Protein AF-A0A2J7QGU2-F1 (afdb_monomer)

Nearest PDB structures (foldseek):
  6rfl-assembly1_I  TM=3.959E-01  e=7.353E+00  Vaccinia virus GLV-1h68

Solvent-accessible surface area (backbone atoms only — not comparable to full-atom values): 5393 Å² total; per-residue (Å²): 131,82,51,73,66,57,50,52,52,42,41,52,44,27,72,73,63,78,30,74,84,75,26,92,79,66,97,42,73,72,55,52,56,55,45,42,54,39,29,74,77,65,76,44,82,68,81,70,80,76,73,70,80,69,89,67,51,71,66,58,55,48,53,50,52,53,51,40,74,77,32,80,81,64,50,69,73,61,53,55,57,70,74,76,115

Organism: NCBI:txid105785

pLDDT: mean 79.23, std 8.54, range [56.47, 90.5]

Mean predicted aligned error: 12.56 Å

Radius of gyration: 22.73 Å; Cα contacts (8 Å, |Δi|>4): 49; chains: 1; bounding box: 33×27×59 Å

Sequence (85 aa):
MATPEQKASCVLQFAKHESVICVQRPPCANSIRCWYQRFQTTVCLHKGKSAGLLRVSEESVERVRQSFLRSLKKSVRHASREFEM

Structure (mmCIF, N/CA/C/O backbone):
data_AF-A0A2J7QGU2-F1
#
_entry.id   AF-A0A2J7QGU2-F1
#
loop_
_atom_site.group_PDB
_atom_site.id
_atom_site.type_symbol
_atom_site.label_atom_id
_atom_site.label_alt_id
_atom_site.label_comp_id
_atom_site.label_asym_id
_atom_site.label_entity_id
_atom_site.label_seq_id
_atom_site.pdbx_PDB_ins_code
_atom_site.Cartn_x
_a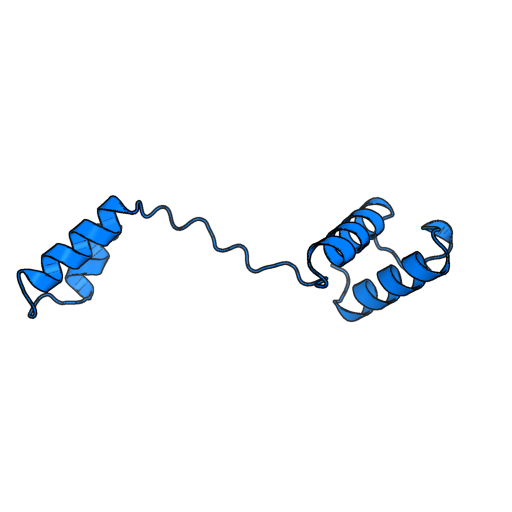tom_site.Cartn_y
_atom_site.Cartn_z
_atom_site.occupancy
_atom_site.B_iso_or_equiv
_atom_site.auth_seq_id
_atom_site.auth_comp_id
_atom_site.auth_asym_id
_atom_site.auth_atom_id
_atom_site.pdbx_PDB_model_num
ATOM 1 N N . MET A 1 1 ? 9.750 12.807 -4.169 1.00 64.88 1 MET A N 1
ATOM 2 C CA . MET A 1 1 ? 9.040 11.520 -4.383 1.00 64.88 1 MET A CA 1
ATOM 3 C C . MET A 1 1 ? 8.145 11.690 -5.603 1.00 64.88 1 MET A C 1
ATOM 5 O O . MET A 1 1 ? 7.435 12.681 -5.638 1.00 64.88 1 MET A O 1
ATOM 9 N N . ALA A 1 2 ? 8.204 10.800 -6.600 1.00 71.94 2 ALA A N 1
ATOM 10 C CA . ALA A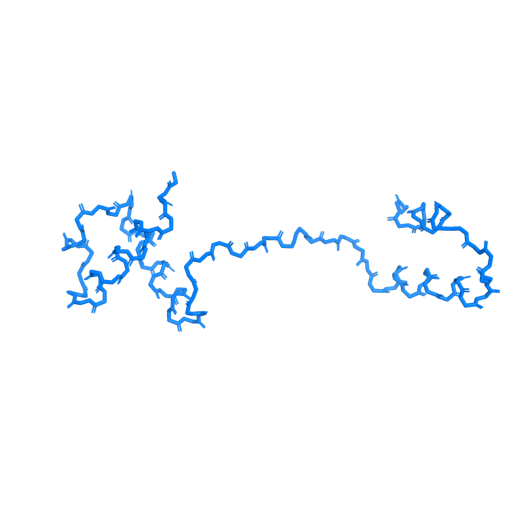 1 2 ? 7.321 10.886 -7.772 1.00 71.94 2 ALA A CA 1
ATOM 11 C C . ALA A 1 2 ? 5.856 10.650 -7.377 1.00 71.94 2 ALA A C 1
ATOM 13 O O . ALA A 1 2 ? 5.585 9.775 -6.540 1.00 71.94 2 ALA A O 1
ATOM 14 N N . THR A 1 3 ? 4.936 11.408 -7.976 1.00 80.50 3 THR A N 1
ATOM 15 C CA . THR A 1 3 ? 3.494 11.244 -7.744 1.00 80.50 3 THR A CA 1
ATOM 16 C C . THR A 1 3 ? 3.010 9.885 -8.275 1.00 80.50 3 THR A C 1
ATOM 18 O O . THR A 1 3 ? 3.671 9.286 -9.131 1.00 80.50 3 THR A O 1
ATOM 21 N N . PRO A 1 4 ? 1.877 9.350 -7.780 1.00 79.50 4 PRO A N 1
ATOM 22 C CA . PRO A 1 4 ? 1.318 8.090 -8.281 1.00 79.50 4 PRO A CA 1
ATOM 23 C C . PRO A 1 4 ? 1.075 8.113 -9.796 1.00 79.50 4 PRO A C 1
ATOM 25 O O . PRO A 1 4 ? 1.406 7.154 -10.487 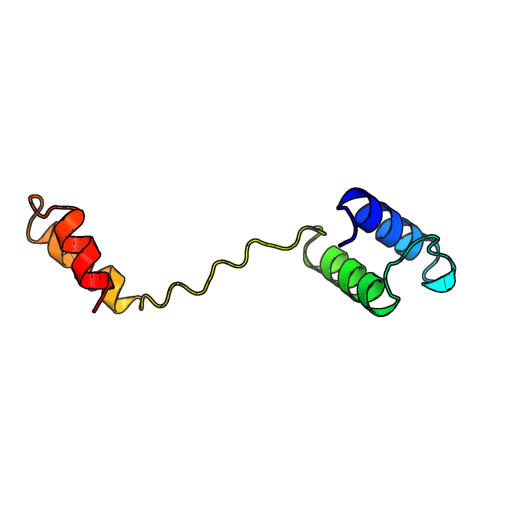1.00 79.50 4 PRO A O 1
ATOM 28 N N . GLU A 1 5 ? 0.593 9.241 -10.316 1.00 82.12 5 GLU A N 1
ATOM 29 C CA . GLU A 1 5 ? 0.343 9.466 -11.744 1.00 82.12 5 GLU A CA 1
ATOM 30 C C . GLU A 1 5 ? 1.635 9.439 -12.566 1.00 82.12 5 GLU A C 1
ATOM 32 O O . GLU A 1 5 ? 1.712 8.767 -13.594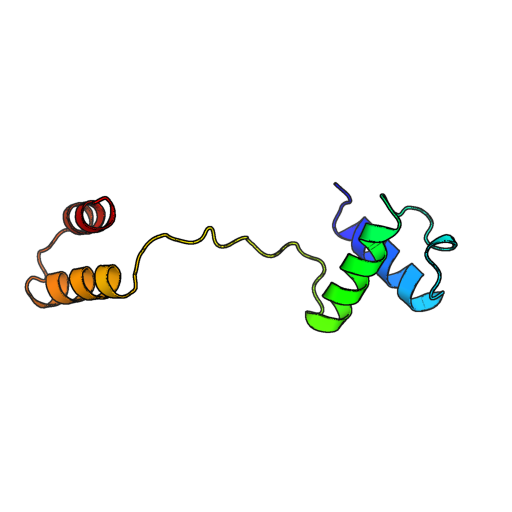 1.00 82.12 5 GLU A O 1
ATOM 37 N N . GLN A 1 6 ? 2.691 10.102 -12.081 1.00 83.00 6 GLN A N 1
ATOM 38 C CA . GLN A 1 6 ? 4.005 10.071 -12.724 1.00 83.00 6 GLN A CA 1
ATOM 39 C C . GLN A 1 6 ? 4.574 8.649 -12.766 1.00 83.00 6 GLN A C 1
ATOM 41 O O . GLN A 1 6 ? 5.126 8.243 -13.787 1.00 83.00 6 GLN A O 1
ATOM 46 N N . LYS A 1 7 ? 4.412 7.870 -11.687 1.00 83.06 7 LYS A N 1
ATOM 47 C CA . LYS A 1 7 ? 4.832 6.460 -11.648 1.00 83.06 7 LYS A CA 1
ATOM 48 C C . LYS A 1 7 ? 4.057 5.609 -12.645 1.00 83.06 7 LYS A C 1
ATOM 50 O O . LYS A 1 7 ? 4.676 4.828 -13.360 1.00 83.06 7 LYS A O 1
ATOM 55 N N . ALA A 1 8 ? 2.736 5.769 -12.700 1.00 84.69 8 ALA A N 1
ATOM 56 C CA . ALA A 1 8 ? 1.882 5.030 -13.625 1.00 84.69 8 ALA A CA 1
ATOM 57 C C . ALA A 1 8 ? 2.252 5.331 -15.083 1.00 84.69 8 ALA A C 1
ATOM 59 O O . ALA A 1 8 ? 2.476 4.407 -15.861 1.00 84.69 8 ALA A O 1
ATOM 60 N N . SER A 1 9 ? 2.424 6.612 -15.419 1.00 85.00 9 SER A N 1
ATOM 61 C CA . SER A 1 9 ? 2.867 7.039 -16.749 1.00 85.00 9 SER A CA 1
ATOM 62 C C . SER A 1 9 ? 4.242 6.459 -17.108 1.00 85.00 9 SER A C 1
ATOM 64 O O . SER A 1 9 ? 4.410 5.883 -18.182 1.00 85.00 9 SER A O 1
ATOM 66 N N . CYS A 1 10 ? 5.207 6.502 -16.181 1.00 85.19 10 CYS A N 1
ATOM 67 C CA . CYS A 1 10 ? 6.542 5.938 -16.406 1.00 85.19 10 CYS A CA 1
ATOM 68 C C . CYS A 1 10 ? 6.519 4.422 -16.640 1.00 85.19 10 CYS A C 1
ATOM 70 O O . CYS A 1 10 ? 7.205 3.923 -17.528 1.00 85.19 10 CYS A O 1
ATOM 72 N N . VAL A 1 11 ? 5.742 3.684 -15.845 1.00 85.25 11 VAL A N 1
ATOM 73 C CA . VAL A 1 11 ? 5.622 2.221 -15.956 1.00 85.25 11 VAL A CA 1
ATOM 74 C C . VAL A 1 11 ? 4.926 1.829 -17.258 1.00 85.25 11 VAL A C 1
ATOM 76 O O . VAL A 1 11 ? 5.343 0.865 -17.893 1.00 85.25 11 VAL A O 1
ATOM 79 N N . LEU A 1 12 ? 3.929 2.600 -17.699 1.00 87.38 12 LEU A N 1
ATOM 80 C CA . LEU A 1 12 ? 3.234 2.371 -18.966 1.00 87.38 12 LEU A CA 1
ATOM 81 C C . LEU A 1 12 ? 4.133 2.656 -20.181 1.00 87.38 12 LEU A C 1
ATOM 83 O O . LEU A 1 12 ? 4.168 1.863 -21.119 1.00 87.38 12 LEU A O 1
ATOM 87 N N . GLN A 1 13 ? 4.913 3.741 -20.148 1.00 86.62 13 GLN A N 1
ATOM 88 C CA . GLN A 1 13 ? 5.925 4.020 -21.175 1.00 86.62 13 GLN A CA 1
ATOM 89 C C . GLN A 1 13 ? 6.999 2.926 -21.223 1.00 86.62 13 GLN A C 1
ATOM 91 O O . GLN A 1 13 ? 7.378 2.482 -22.307 1.00 86.62 13 GLN A O 1
ATOM 96 N N . PHE A 1 14 ? 7.448 2.453 -20.057 1.00 85.75 14 PHE A N 1
ATOM 97 C CA . PHE A 1 14 ? 8.415 1.364 -19.963 1.00 85.75 14 PHE A CA 1
ATOM 98 C C . PHE A 1 14 ? 7.853 0.046 -20.505 1.00 85.75 14 PHE A C 1
ATOM 100 O O . PHE A 1 14 ? 8.541 -0.635 -21.250 1.00 85.75 14 PHE A O 1
ATOM 107 N N . ALA A 1 15 ? 6.595 -0.287 -20.208 1.00 84.88 15 ALA A N 1
ATOM 108 C CA . ALA A 1 15 ? 5.943 -1.477 -20.753 1.00 84.88 15 ALA A CA 1
ATOM 109 C C . ALA A 1 15 ? 5.816 -1.433 -22.286 1.00 84.88 15 ALA A C 1
ATOM 111 O O . ALA A 1 15 ? 5.878 -2.467 -22.936 1.00 84.88 15 ALA A O 1
ATOM 112 N N . LYS A 1 16 ? 5.642 -0.239 -22.864 1.00 86.50 16 LYS A N 1
ATOM 113 C CA . LYS A 1 16 ? 5.494 -0.055 -24.313 1.00 86.50 16 LYS A CA 1
ATOM 114 C C . LYS A 1 16 ? 6.819 -0.134 -25.074 1.00 86.50 16 LYS A C 1
ATOM 116 O O . LYS A 1 16 ? 6.840 -0.609 -26.203 1.00 86.50 16 LYS A O 1
ATOM 121 N N . HIS A 1 17 ? 7.892 0.401 -24.496 1.00 82.94 17 HIS A N 1
ATOM 122 C CA . HIS A 1 17 ? 9.174 0.568 -25.189 1.00 82.94 17 HIS A CA 1
ATOM 123 C C . HIS A 1 17 ? 10.286 -0.345 -24.666 1.00 82.94 17 HIS A C 1
ATOM 125 O O . HIS A 1 17 ? 11.375 -0.333 -25.231 1.00 82.94 17 HIS A O 1
ATOM 131 N N . GLU A 1 18 ? 10.053 -1.053 -23.556 1.00 79.69 18 GLU A N 1
ATOM 132 C CA . GLU A 1 18 ? 11.014 -1.906 -22.831 1.00 79.69 18 GLU A CA 1
ATOM 133 C C . GLU A 1 18 ? 12.362 -1.228 -22.513 1.00 79.69 18 GLU A C 1
ATOM 135 O O . GLU A 1 18 ? 13.343 -1.860 -22.125 1.00 79.69 18 GLU A O 1
ATOM 140 N N . SER A 1 19 ? 12.412 0.099 -22.628 1.00 75.38 19 SER A N 1
ATOM 141 C CA . SER A 1 19 ? 13.621 0.897 -22.515 1.00 75.38 19 SER A CA 1
ATOM 142 C C . SER A 1 19 ? 13.427 1.994 -21.486 1.00 75.38 19 SER A C 1
ATOM 144 O O . SER A 1 19 ? 12.514 2.814 -21.572 1.00 75.38 19 SER A O 1
ATOM 146 N N . VAL A 1 20 ? 14.338 2.031 -20.514 1.00 70.00 20 VAL A N 1
ATOM 147 C CA . VAL A 1 20 ? 14.398 3.071 -19.478 1.00 70.00 20 VAL A CA 1
ATOM 148 C C . VAL A 1 20 ? 14.720 4.443 -20.081 1.00 70.00 20 VAL A C 1
ATOM 150 O O . VAL A 1 20 ? 14.244 5.453 -19.573 1.00 70.00 20 VAL A O 1
ATOM 153 N N . ILE A 1 21 ? 15.489 4.476 -21.174 1.00 71.75 21 ILE A N 1
ATOM 154 C CA . ILE A 1 21 ? 15.924 5.709 -21.850 1.00 71.75 21 ILE A CA 1
ATOM 155 C C . ILE A 1 21 ? 14.736 6.401 -22.535 1.00 71.75 21 ILE A C 1
ATOM 157 O O . ILE A 1 21 ? 14.698 7.623 -22.628 1.00 71.75 21 ILE A O 1
ATOM 161 N N . CYS A 1 22 ? 13.737 5.628 -22.968 1.00 69.88 22 CYS A N 1
ATOM 162 C CA . CYS A 1 22 ? 12.525 6.146 -23.602 1.00 69.88 22 CYS A CA 1
ATOM 163 C C . CYS A 1 22 ? 11.489 6.676 -22.598 1.00 69.88 22 CYS A C 1
ATOM 165 O O . CYS A 1 22 ? 10.491 7.267 -23.010 1.00 69.88 22 CYS A O 1
ATOM 167 N N . VAL A 1 23 ? 11.693 6.474 -21.293 1.00 76.38 23 VAL A N 1
ATOM 168 C CA . VAL A 1 23 ? 10.803 7.019 -20.264 1.00 76.38 23 VAL A CA 1
ATOM 169 C C . VAL A 1 23 ? 11.191 8.476 -20.031 1.00 76.38 23 VAL A C 1
ATOM 171 O O . VAL A 1 23 ? 12.314 8.777 -19.638 1.00 76.38 23 VAL A O 1
ATOM 174 N N . GLN A 1 24 ? 10.261 9.401 -20.265 1.00 66.06 24 GLN A N 1
ATOM 175 C CA . GLN A 1 24 ? 10.576 10.832 -20.358 1.00 66.06 24 GLN A CA 1
ATOM 176 C C . GLN A 1 24 ? 10.951 11.473 -19.006 1.00 66.06 24 GLN A C 1
ATOM 178 O O . GLN A 1 24 ? 11.594 12.521 -18.984 1.00 66.06 24 GLN A O 1
ATOM 183 N N . ARG A 1 25 ? 10.518 10.903 -17.866 1.00 65.00 25 ARG A N 1
ATOM 184 C CA . ARG A 1 25 ? 10.690 11.517 -16.527 1.00 65.00 25 ARG A CA 1
ATOM 185 C C . ARG A 1 25 ? 10.876 10.533 -15.354 1.00 65.00 25 ARG A C 1
ATOM 187 O O . ARG A 1 25 ? 10.217 10.697 -14.323 1.00 65.00 25 ARG A O 1
ATOM 194 N N . PRO A 1 26 ? 11.742 9.513 -15.437 1.00 61.91 26 PRO A N 1
ATOM 195 C CA . PRO A 1 26 ? 11.999 8.681 -14.279 1.00 61.91 26 PRO A CA 1
ATOM 196 C C . PRO A 1 26 ? 12.946 9.387 -13.304 1.00 61.91 26 PRO A C 1
ATOM 198 O O . PRO A 1 26 ? 14.007 9.852 -13.715 1.00 61.91 26 PRO A O 1
ATOM 201 N N . PRO A 1 27 ? 12.628 9.443 -11.999 1.00 65.75 27 PRO A N 1
ATOM 202 C CA . PRO A 1 27 ? 13.522 10.061 -11.021 1.00 65.75 27 PRO A CA 1
ATOM 203 C C . PRO A 1 27 ? 14.852 9.302 -10.879 1.00 65.75 27 PRO A C 1
ATOM 205 O O . PRO A 1 27 ? 15.838 9.897 -10.460 1.00 65.75 27 PRO A O 1
ATOM 208 N N . CYS A 1 28 ? 14.892 8.007 -11.225 1.00 70.38 28 CYS A N 1
ATOM 209 C CA . CYS A 1 28 ? 16.118 7.225 -11.417 1.00 70.38 28 CYS A CA 1
ATOM 210 C C . CYS A 1 28 ? 15.833 5.899 -12.151 1.00 70.38 28 CYS A C 1
ATOM 212 O O . CYS A 1 28 ? 14.773 5.298 -11.961 1.00 70.38 28 CYS A O 1
ATOM 214 N N . ALA A 1 29 ? 16.790 5.397 -12.940 1.00 70.25 29 ALA A N 1
ATOM 215 C CA . ALA A 1 29 ? 16.650 4.151 -13.709 1.00 70.25 29 ALA A CA 1
ATOM 216 C C . ALA A 1 29 ? 16.277 2.932 -12.837 1.00 70.25 29 ALA A C 1
ATOM 218 O O . ALA A 1 29 ? 15.390 2.152 -13.190 1.00 70.25 29 ALA A O 1
ATOM 219 N N . ASN A 1 30 ? 16.891 2.820 -11.654 1.00 74.88 30 ASN A N 1
ATOM 220 C CA . ASN A 1 30 ? 16.622 1.737 -10.703 1.00 74.88 30 ASN A CA 1
ATOM 221 C C . ASN A 1 30 ? 15.181 1.769 -10.169 1.00 74.88 30 ASN A C 1
ATOM 223 O O . ASN A 1 30 ? 14.600 0.720 -9.904 1.00 74.88 30 ASN A O 1
ATOM 227 N N . SER A 1 31 ? 14.566 2.954 -10.054 1.00 80.06 31 SER A N 1
ATOM 228 C CA . SER A 1 31 ? 13.183 3.058 -9.576 1.00 80.06 31 SER A CA 1
ATOM 229 C C . SER A 1 31 ? 12.161 2.508 -10.569 1.00 80.06 31 SER A C 1
ATOM 231 O O . SER A 1 31 ? 11.217 1.858 -10.131 1.00 80.06 31 SER A O 1
ATOM 233 N N . ILE A 1 32 ? 12.369 2.680 -11.882 1.00 85.19 32 ILE A N 1
ATOM 234 C CA . ILE A 1 32 ? 11.434 2.186 -12.908 1.00 85.19 32 ILE A CA 1
ATOM 235 C C . ILE A 1 32 ? 11.376 0.666 -12.897 1.00 85.19 32 ILE A C 1
ATOM 237 O O . ILE A 1 32 ? 10.285 0.106 -12.867 1.00 85.19 32 ILE A O 1
ATOM 241 N N . ARG A 1 33 ? 12.538 -0.000 -12.892 1.00 85.06 33 ARG A N 1
ATOM 242 C CA . ARG A 1 33 ? 12.600 -1.469 -12.885 1.00 85.06 33 ARG A CA 1
ATOM 243 C C . ARG A 1 33 ? 11.909 -2.033 -11.645 1.00 85.06 33 ARG A C 1
ATOM 245 O O . ARG A 1 33 ? 11.068 -2.916 -11.770 1.00 85.06 33 ARG A O 1
ATOM 252 N N . CYS A 1 34 ? 12.173 -1.450 -10.473 1.00 84.81 34 CYS A N 1
ATOM 253 C CA . CYS A 1 34 ? 11.496 -1.835 -9.235 1.00 84.81 34 CYS A CA 1
ATOM 254 C C . CYS A 1 34 ? 9.977 -1.598 -9.286 1.00 84.81 34 CYS A C 1
ATOM 256 O O . CYS A 1 34 ? 9.210 -2.417 -8.783 1.00 84.81 34 CYS A O 1
ATOM 258 N N . TRP A 1 35 ? 9.517 -0.487 -9.870 1.00 86.06 35 TRP A N 1
ATOM 259 C CA . TRP A 1 35 ? 8.085 -0.211 -10.020 1.00 86.06 35 TRP A CA 1
ATOM 260 C C . TRP A 1 35 ? 7.414 -1.170 -10.997 1.00 86.06 35 TRP A C 1
ATOM 262 O O . TRP A 1 35 ? 6.341 -1.677 -10.688 1.00 86.06 35 TRP A O 1
ATOM 272 N N . TYR A 1 36 ? 8.053 -1.450 -12.130 1.00 87.00 36 TYR A N 1
ATOM 273 C CA . TYR A 1 36 ? 7.551 -2.380 -13.134 1.00 87.00 36 TYR A CA 1
ATOM 274 C C . TYR A 1 36 ? 7.462 -3.807 -12.587 1.00 87.00 36 TYR A C 1
ATOM 276 O O . TYR A 1 36 ? 6.415 -4.437 -12.698 1.00 87.00 36 TYR A O 1
ATOM 284 N N . GLN A 1 37 ? 8.499 -4.285 -11.896 1.00 86.88 37 GLN A N 1
ATOM 285 C CA . GLN A 1 37 ? 8.475 -5.600 -11.253 1.00 86.88 37 GLN A CA 1
ATOM 286 C C . GLN A 1 37 ? 7.358 -5.691 -10.205 1.00 86.88 37 GLN A C 1
ATOM 288 O O . GLN A 1 37 ? 6.586 -6.646 -10.189 1.00 86.88 37 GLN A O 1
ATOM 293 N N . ARG A 1 38 ? 7.201 -4.659 -9.368 1.00 84.06 38 ARG A N 1
ATOM 294 C CA . ARG A 1 38 ? 6.117 -4.597 -8.377 1.00 84.06 38 ARG A CA 1
ATOM 295 C C . ARG A 1 38 ? 4.731 -4.533 -9.023 1.00 84.06 38 ARG A C 1
ATOM 297 O O . ARG A 1 38 ? 3.785 -5.106 -8.489 1.00 84.06 38 ARG A O 1
ATOM 304 N N . PHE A 1 39 ? 4.609 -3.867 -10.169 1.00 85.69 39 PHE A N 1
ATOM 305 C CA . PHE A 1 39 ? 3.383 -3.859 -10.958 1.00 85.69 39 PHE A CA 1
ATOM 306 C C . PHE A 1 39 ? 3.070 -5.243 -11.532 1.00 85.69 39 PHE A C 1
ATOM 308 O O . PHE A 1 39 ? 1.930 -5.674 -11.429 1.00 85.69 39 PHE A O 1
ATOM 315 N N . GLN A 1 40 ? 4.059 -5.979 -12.043 1.00 85.75 40 GLN A N 1
ATOM 316 C CA . GLN A 1 40 ? 3.839 -7.354 -12.501 1.00 85.75 40 GLN A CA 1
ATOM 317 C C . GLN A 1 40 ? 3.410 -8.289 -11.361 1.00 85.75 40 GLN A C 1
ATOM 319 O O . GLN A 1 40 ? 2.513 -9.103 -11.541 1.00 85.75 40 GLN A O 1
ATOM 324 N N . THR A 1 41 ? 4.021 -8.169 -10.178 1.00 84.50 41 THR A N 1
ATOM 325 C CA . THR A 1 41 ? 3.712 -9.055 -9.044 1.00 84.50 41 THR A CA 1
ATOM 326 C C . THR A 1 41 ? 2.395 -8.711 -8.345 1.00 84.50 41 THR A C 1
ATOM 328 O O . THR A 1 41 ? 1.689 -9.606 -7.894 1.00 84.50 41 THR A O 1
ATOM 331 N N . THR A 1 42 ? 2.074 -7.426 -8.183 1.00 81.88 42 THR A N 1
ATOM 332 C CA . THR A 1 42 ? 0.982 -6.977 -7.293 1.00 81.88 42 THR A CA 1
ATOM 333 C C . THR A 1 42 ? -0.092 -6.160 -8.017 1.00 81.88 42 THR A C 1
ATOM 335 O O . THR A 1 42 ? -1.083 -5.783 -7.399 1.00 81.88 42 THR A O 1
ATOM 338 N N . VAL A 1 43 ? 0.099 -5.822 -9.299 1.00 81.62 43 VAL A N 1
ATOM 339 C CA . VAL A 1 43 ? -0.785 -4.934 -10.095 1.00 81.62 43 VAL A CA 1
ATOM 340 C C . VAL A 1 43 ? -0.958 -3.542 -9.456 1.00 81.62 43 VAL A C 1
ATOM 342 O O . VAL A 1 43 ? -1.801 -2.738 -9.840 1.00 81.62 43 VAL A O 1
ATOM 345 N N . CYS A 1 44 ? -0.119 -3.204 -8.471 1.00 79.69 44 CYS A N 1
ATOM 346 C CA . CYS A 1 44 ? -0.259 -2.005 -7.661 1.00 79.69 44 CYS A CA 1
ATOM 347 C C . CYS A 1 44 ? 1.080 -1.282 -7.502 1.00 79.69 44 CYS A C 1
ATOM 349 O O . CYS A 1 44 ? 2.065 -1.829 -7.003 1.00 79.69 44 CYS A O 1
ATOM 351 N N . LEU A 1 45 ? 1.088 -0.006 -7.889 1.00 78.31 45 LEU A N 1
ATOM 352 C CA . LEU A 1 45 ? 2.240 0.893 -7.767 1.00 78.31 45 LEU A CA 1
ATOM 353 C C . LEU A 1 45 ? 2.265 1.675 -6.450 1.00 78.31 45 LEU A C 1
ATOM 355 O O . LEU A 1 45 ? 3.220 2.412 -6.173 1.00 78.31 45 LEU A O 1
ATOM 359 N N . HIS A 1 46 ? 1.231 1.522 -5.620 1.00 74.75 46 HIS A N 1
ATOM 360 C CA . HIS A 1 46 ? 1.198 2.157 -4.316 1.00 74.75 46 HIS A CA 1
ATOM 361 C C . HIS A 1 46 ? 2.233 1.516 -3.397 1.00 74.75 46 HIS A C 1
ATOM 363 O O . HIS A 1 46 ? 2.387 0.292 -3.313 1.00 74.75 46 HIS A O 1
ATOM 369 N N . LYS A 1 47 ? 2.951 2.374 -2.666 1.00 71.38 47 LYS A N 1
ATOM 370 C CA . LYS A 1 47 ? 3.726 1.913 -1.523 1.00 71.38 47 LYS A CA 1
ATOM 371 C C . LYS A 1 47 ? 2.698 1.388 -0.525 1.00 71.38 47 LYS A C 1
ATOM 373 O O . LYS A 1 47 ? 1.895 2.165 -0.018 1.00 71.38 47 LYS A O 1
ATOM 378 N N . GLY A 1 48 ? 2.685 0.072 -0.316 1.00 69.06 48 GLY A N 1
ATOM 379 C CA . GLY A 1 48 ? 1.832 -0.534 0.700 1.00 69.06 48 GLY A CA 1
ATOM 380 C C . GLY A 1 48 ? 2.069 0.168 2.032 1.00 69.06 48 GLY A C 1
ATOM 381 O O . GLY A 1 48 ? 3.194 0.609 2.302 1.00 69.06 48 GLY A O 1
ATOM 382 N N . LYS A 1 49 ? 1.019 0.301 2.848 1.00 70.88 49 LYS A N 1
ATOM 383 C CA . LYS A 1 49 ? 1.205 0.706 4.239 1.00 70.88 49 LYS A CA 1
ATOM 384 C C . LYS A 1 49 ? 2.196 -0.283 4.832 1.00 70.88 49 LYS A C 1
ATOM 386 O O . LYS A 1 49 ? 1.924 -1.480 4.860 1.00 70.88 49 LYS A O 1
ATOM 391 N N . SER A 1 50 ? 3.353 0.214 5.259 1.00 63.31 50 SER A N 1
ATOM 392 C CA . SER A 1 50 ? 4.173 -0.533 6.192 1.00 63.31 50 SER A CA 1
ATOM 393 C C . SER A 1 50 ? 3.283 -0.700 7.413 1.00 63.31 50 SER A C 1
ATOM 395 O O . SER A 1 50 ? 3.089 0.259 8.159 1.00 63.31 50 SER A O 1
ATOM 397 N N . ALA A 1 51 ? 2.659 -1.867 7.566 1.00 59.69 51 ALA A N 1
ATOM 398 C CA . ALA A 1 51 ? 2.185 -2.279 8.868 1.00 59.69 51 ALA A CA 1
ATOM 399 C C . ALA A 1 51 ? 3.464 -2.302 9.697 1.00 59.69 51 ALA A C 1
ATOM 401 O O . ALA A 1 51 ? 4.301 -3.186 9.516 1.00 59.69 51 ALA A O 1
ATOM 402 N N . GLY A 1 52 ? 3.712 -1.226 10.452 1.00 59.09 52 GLY A N 1
ATOM 403 C CA . GLY A 1 52 ? 4.800 -1.217 11.413 1.00 59.09 52 GLY A CA 1
ATOM 404 C C . GLY A 1 52 ? 4.663 -2.517 12.180 1.00 59.09 52 GLY A C 1
ATOM 405 O O . GLY A 1 52 ? 3.545 -2.857 12.568 1.00 59.09 52 GLY A O 1
ATOM 406 N N . LEU A 1 53 ? 5.745 -3.290 12.254 1.00 61.91 53 LEU A N 1
ATOM 407 C CA . LEU A 1 53 ? 5.726 -4.581 12.916 1.00 61.91 53 LEU A CA 1
ATOM 408 C C . LEU A 1 53 ? 5.244 -4.310 14.345 1.00 61.91 53 LEU A C 1
ATOM 410 O O . LEU A 1 53 ? 5.986 -3.753 15.157 1.00 61.91 53 LEU A O 1
ATOM 414 N N . LEU A 1 54 ? 3.969 -4.585 14.620 1.00 65.38 54 LEU A N 1
ATOM 415 C CA . LEU A 1 54 ? 3.444 -4.511 15.967 1.00 65.38 54 LEU A CA 1
ATOM 416 C C . LEU A 1 54 ? 4.224 -5.590 16.701 1.00 65.38 54 LEU A C 1
ATOM 418 O O . LEU A 1 54 ? 4.099 -6.767 16.378 1.00 65.38 54 LEU A O 1
ATOM 422 N N . ARG A 1 55 ? 5.090 -5.180 17.632 1.00 69.31 55 ARG A N 1
ATOM 423 C CA . ARG A 1 55 ? 5.955 -6.059 18.441 1.00 69.31 55 ARG A CA 1
ATOM 424 C C . ARG A 1 55 ? 5.152 -6.932 19.415 1.00 69.31 55 ARG A C 1
ATOM 426 O O . ARG A 1 55 ? 5.651 -7.318 20.462 1.00 69.31 55 ARG A O 1
ATOM 433 N N . VAL A 1 56 ? 3.886 -7.180 19.112 1.00 73.12 56 VAL A N 1
ATOM 434 C CA . VAL A 1 56 ? 2.976 -7.936 19.948 1.00 73.12 56 VAL A CA 1
ATOM 435 C C . VAL A 1 56 ? 3.051 -9.376 19.470 1.00 73.12 56 VAL A C 1
ATOM 437 O O . VAL A 1 56 ? 2.657 -9.684 18.346 1.00 73.12 56 VAL A O 1
ATOM 440 N N . SER A 1 57 ? 3.599 -10.245 20.315 1.00 82.81 57 SER A N 1
ATOM 441 C CA . SER A 1 57 ? 3.562 -11.685 20.085 1.00 82.81 57 SER A CA 1
ATOM 442 C C . SER A 1 57 ? 2.119 -12.189 20.119 1.00 82.81 57 SER A C 1
ATOM 444 O O . SER A 1 57 ? 1.264 -11.644 20.822 1.00 82.81 57 SER A O 1
ATOM 446 N N . GLU A 1 58 ? 1.850 -13.261 19.379 1.00 83.94 58 GLU A N 1
ATOM 447 C CA . GLU A 1 58 ? 0.542 -13.923 19.381 1.00 83.94 58 GLU A CA 1
ATOM 448 C C . GLU A 1 58 ? 0.146 -14.395 20.791 1.00 83.94 58 GLU A C 1
ATOM 450 O O . GLU A 1 58 ? -1.009 -14.272 21.193 1.00 83.94 58 GLU A O 1
ATOM 455 N N . GLU A 1 59 ? 1.131 -14.798 21.597 1.00 85.94 59 GLU A N 1
ATOM 456 C CA . GLU A 1 59 ? 0.966 -15.129 23.014 1.00 85.94 59 GLU A CA 1
ATOM 457 C C . 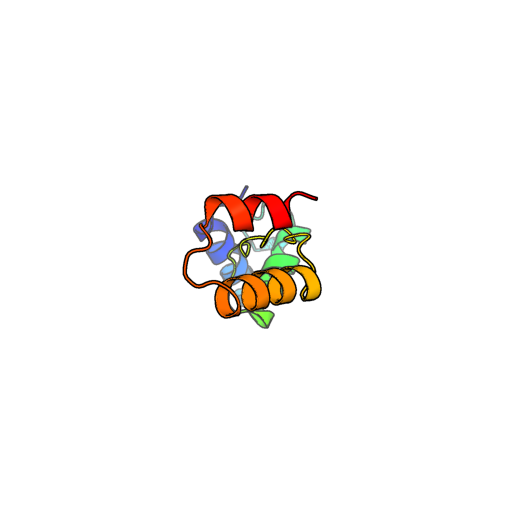GLU A 1 59 ? 0.374 -13.968 23.832 1.00 85.94 59 GLU A C 1
ATOM 459 O O . GLU A 1 59 ? -0.565 -14.163 24.606 1.00 85.94 59 GLU A O 1
ATOM 464 N N . SER A 1 60 ? 0.875 -12.743 23.644 1.00 85.88 60 SER A N 1
ATOM 465 C CA . SER A 1 60 ? 0.361 -11.562 24.349 1.00 85.88 60 SER A CA 1
ATOM 466 C C . SER A 1 60 ? -1.075 -11.238 23.939 1.00 85.88 60 SER A C 1
ATOM 468 O O . SER A 1 60 ? -1.884 -10.844 24.782 1.00 85.88 60 SER A O 1
ATOM 470 N N . VAL A 1 61 ? -1.423 -11.447 22.664 1.00 87.12 61 VAL A N 1
ATOM 471 C CA . VAL A 1 61 ? -2.804 -11.292 22.179 1.00 87.12 61 VAL A CA 1
ATOM 472 C C . VAL A 1 61 ? -3.724 -12.307 22.850 1.00 87.12 61 VAL A C 1
ATOM 474 O O . VAL A 1 61 ? -4.795 -11.935 23.338 1.00 87.12 61 VAL A O 1
ATOM 477 N N . GLU A 1 62 ? -3.308 -13.569 22.909 1.00 90.50 62 GLU A N 1
ATOM 478 C CA . GLU A 1 62 ? -4.128 -14.634 23.476 1.00 90.50 62 GLU A CA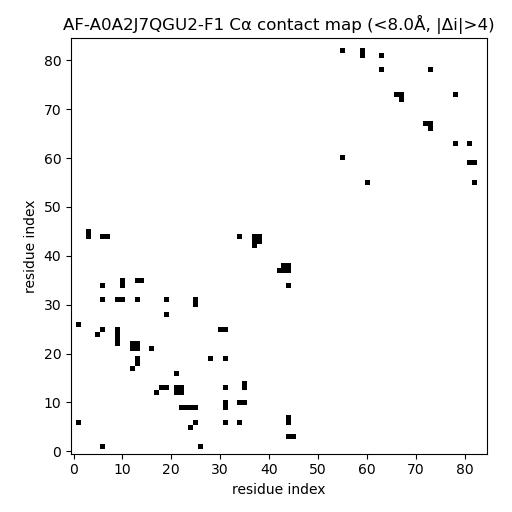 1
ATOM 479 C C . GLU A 1 62 ? -4.291 -14.477 24.992 1.00 90.50 62 GLU A C 1
ATOM 481 O O . GLU A 1 62 ? -5.403 -14.590 25.510 1.00 90.50 62 GLU A O 1
ATOM 486 N N . ARG A 1 63 ? -3.236 -14.075 25.711 1.00 87.06 63 ARG A N 1
ATOM 487 C CA . ARG A 1 63 ? -3.311 -13.750 27.146 1.00 87.06 63 ARG A CA 1
ATOM 488 C C . ARG A 1 63 ? -4.364 -12.680 27.436 1.00 87.06 63 ARG A C 1
ATOM 490 O O . ARG A 1 63 ? -5.170 -12.828 28.361 1.00 87.06 63 ARG A O 1
ATOM 497 N N . VAL A 1 64 ? -4.390 -11.617 26.633 1.00 87.88 64 VAL A N 1
ATOM 498 C CA . VAL A 1 64 ? -5.394 -10.559 26.777 1.00 87.88 64 VAL A CA 1
ATOM 499 C C . VAL A 1 64 ? -6.788 -11.098 26.458 1.00 87.88 64 VAL A C 1
ATOM 501 O O . VAL A 1 64 ? -7.703 -10.870 27.252 1.00 87.88 64 VAL A O 1
ATOM 504 N N . ARG A 1 65 ? -6.969 -11.879 25.387 1.00 89.88 65 ARG A N 1
ATOM 505 C CA . ARG A 1 65 ? -8.264 -12.515 25.074 1.00 89.88 65 ARG A CA 1
ATOM 506 C C . ARG A 1 65 ? -8.785 -13.369 26.230 1.00 89.88 65 ARG A C 1
ATOM 508 O O . ARG A 1 65 ? -9.907 -13.148 26.688 1.00 89.88 65 ARG A O 1
ATOM 515 N N . GLN A 1 66 ? -7.956 -14.263 26.765 1.00 89.06 66 GLN A N 1
ATOM 516 C CA . GLN A 1 66 ? -8.319 -15.127 27.894 1.00 89.06 66 GLN A CA 1
ATOM 517 C C . GLN A 1 66 ? -8.706 -14.328 29.141 1.00 89.06 66 GLN A C 1
ATOM 519 O O . GLN A 1 66 ? -9.633 -14.688 29.868 1.00 89.06 66 GLN A O 1
ATOM 524 N N . SER A 1 67 ? -8.052 -13.191 29.377 1.00 86.50 67 SER A N 1
ATOM 525 C CA . SER A 1 67 ? -8.382 -12.338 30.517 1.00 86.50 67 SER A CA 1
ATOM 526 C C . SER A 1 67 ? -9.774 -11.689 30.421 1.00 86.50 67 SER A C 1
ATOM 528 O O . SER A 1 67 ? -10.438 -11.538 31.448 1.00 86.50 67 SER A O 1
ATOM 530 N N . PHE A 1 68 ? -10.241 -11.353 29.211 1.00 87.81 68 PHE A N 1
ATOM 531 C CA . PHE A 1 68 ? -11.604 -10.861 28.980 1.00 87.81 68 PHE A CA 1
ATOM 532 C C . PHE A 1 68 ? -12.643 -11.978 29.093 1.00 87.81 68 PHE A C 1
ATOM 534 O O . PHE A 1 68 ? -13.720 -11.743 29.636 1.00 87.81 68 PHE A O 1
ATOM 541 N N . LEU A 1 69 ? -12.317 -13.197 28.645 1.00 88.44 69 LEU A N 1
ATOM 542 C CA . LEU A 1 69 ? -13.184 -14.365 28.846 1.00 88.44 69 LEU A CA 1
ATOM 543 C C . LEU A 1 69 ? -13.359 -14.679 30.338 1.00 88.44 69 LEU A C 1
ATOM 545 O O . LEU A 1 69 ? -14.466 -14.963 30.789 1.00 88.44 69 LEU A O 1
ATOM 549 N N . ARG A 1 70 ? -12.282 -14.564 31.122 1.00 87.75 70 ARG A N 1
ATOM 550 C CA . ARG A 1 70 ? -12.310 -14.758 32.579 1.00 87.75 70 ARG A CA 1
ATOM 551 C C . ARG A 1 70 ? -13.078 -13.656 33.315 1.00 87.75 70 ARG A C 1
ATOM 553 O O . ARG A 1 70 ? -13.674 -13.921 34.356 1.00 87.75 70 ARG A O 1
ATOM 560 N N . SER A 1 71 ? -13.041 -12.420 32.817 1.00 83.88 71 SER A N 1
ATOM 561 C CA . SER A 1 71 ? -13.791 -11.300 33.386 1.00 83.88 71 SER A CA 1
ATOM 562 C C . SER A 1 71 ? -14.258 -10.339 32.302 1.00 83.88 71 SER A C 1
ATOM 564 O O . SER A 1 71 ? -13.522 -9.456 31.858 1.00 83.88 71 SER A O 1
ATOM 566 N N . LEU A 1 72 ? -15.542 -10.441 31.960 1.00 77.50 72 LEU A N 1
ATOM 567 C CA . LEU A 1 72 ? -16.203 -9.545 31.007 1.00 77.50 72 LEU A CA 1
ATOM 568 C C . LEU A 1 72 ? -16.238 -8.080 31.482 1.00 77.50 72 LEU A C 1
ATOM 570 O O . LEU A 1 72 ? -16.476 -7.180 30.684 1.00 77.50 72 LEU A O 1
ATOM 574 N N . LYS A 1 73 ? -15.986 -7.822 32.775 1.00 86.00 73 LYS A N 1
ATOM 575 C CA . LYS A 1 73 ? -15.909 -6.468 33.353 1.00 86.00 73 LYS A CA 1
ATOM 576 C C . LYS A 1 73 ? -14.528 -5.828 33.210 1.00 86.00 73 LYS A C 1
ATOM 578 O O . LYS A 1 73 ? -14.339 -4.690 33.645 1.00 86.00 73 LYS A O 1
ATOM 583 N N . LYS A 1 74 ? -13.542 -6.541 32.659 1.00 84.62 74 LYS A N 1
ATOM 584 C CA . LYS A 1 74 ? -12.207 -5.985 32.452 1.00 84.62 74 LYS A CA 1
ATOM 585 C C . LYS A 1 74 ? -12.297 -4.791 31.502 1.00 84.62 74 LYS A C 1
ATOM 587 O O . LYS A 1 74 ? -12.899 -4.873 30.438 1.00 84.62 74 LYS A O 1
ATOM 592 N N . SER A 1 75 ? -11.706 -3.664 31.889 1.00 85.69 75 SER A N 1
ATOM 593 C CA . SER A 1 75 ? -11.713 -2.474 31.044 1.00 85.69 75 SER A CA 1
ATOM 594 C C . SER A 1 75 ? -10.610 -2.540 29.991 1.00 85.69 75 SER A C 1
ATOM 596 O O . SER A 1 75 ? -9.516 -3.057 30.234 1.00 85.69 75 SER A O 1
ATOM 598 N N . VAL A 1 76 ? -10.874 -1.935 28.831 1.00 84.50 76 VAL A N 1
ATOM 599 C CA . VAL A 1 76 ? -9.892 -1.802 27.742 1.00 84.50 76 VAL A CA 1
ATOM 600 C C . VAL A 1 76 ? -8.610 -1.125 28.237 1.00 84.50 76 VAL A C 1
ATOM 602 O O . VAL A 1 76 ? -7.518 -1.565 27.901 1.00 84.50 76 VAL A O 1
ATOM 605 N N . ARG A 1 77 ? -8.727 -0.135 29.134 1.00 85.88 77 ARG A N 1
ATOM 606 C CA . ARG A 1 77 ? -7.583 0.558 29.749 1.00 85.88 77 ARG A CA 1
ATOM 607 C C . ARG A 1 77 ? -6.645 -0.389 30.504 1.00 85.88 77 ARG A C 1
ATOM 609 O O . ARG A 1 77 ? -5.434 -0.198 30.462 1.00 85.88 77 ARG A O 1
ATOM 616 N N . HIS A 1 78 ? -7.189 -1.386 31.203 1.00 83.25 78 HIS A N 1
ATOM 617 C CA . HIS A 1 78 ? -6.373 -2.391 31.885 1.00 83.25 78 HIS A CA 1
ATOM 618 C C . HIS A 1 78 ? -5.694 -3.337 30.894 1.00 83.25 78 HIS A C 1
ATOM 620 O O . HIS A 1 78 ? -4.519 -3.635 31.068 1.00 83.25 78 HIS A O 1
ATOM 626 N N . ALA A 1 79 ? -6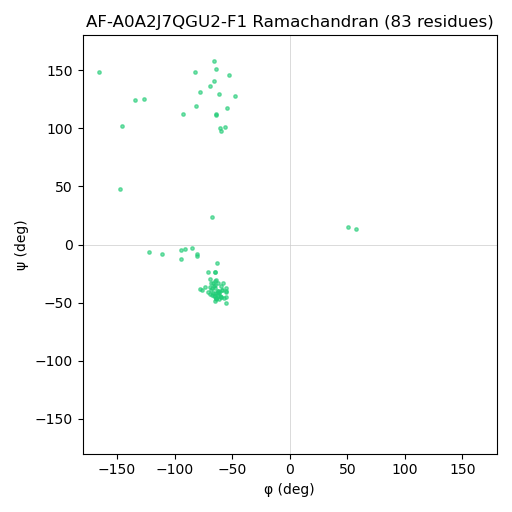.399 -3.762 29.844 1.00 84.44 79 ALA A N 1
ATOM 627 C CA . ALA A 1 79 ? -5.829 -4.622 28.809 1.00 84.44 79 ALA A CA 1
ATOM 628 C C . ALA A 1 79 ? -4.711 -3.936 28.005 1.00 84.44 79 ALA A C 1
ATOM 630 O O . ALA A 1 79 ? -3.713 -4.574 27.696 1.00 84.44 79 ALA A O 1
ATOM 631 N N . SER A 1 80 ? -4.825 -2.634 27.717 1.00 83.06 80 SER A N 1
ATOM 632 C CA . SER A 1 80 ? -3.767 -1.883 27.023 1.00 83.06 80 SER A CA 1
ATOM 633 C C . SER A 1 80 ? -2.438 -1.901 27.782 1.00 83.06 80 SER A C 1
ATOM 635 O O . SER A 1 80 ? -1.396 -2.095 27.169 1.00 83.06 80 SER A O 1
ATOM 637 N N . ARG A 1 81 ? -2.474 -1.795 29.117 1.00 83.75 81 ARG A N 1
ATOM 638 C CA . ARG A 1 81 ? -1.265 -1.855 29.957 1.00 83.75 81 ARG A CA 1
ATOM 639 C C . ARG A 1 81 ? -0.563 -3.216 29.912 1.00 83.75 81 ARG A C 1
ATOM 641 O O . ARG A 1 81 ? 0.627 -3.288 30.178 1.00 83.75 81 ARG A O 1
ATOM 648 N N . GLU A 1 82 ? -1.273 -4.290 29.571 1.00 81.00 82 GLU A N 1
ATOM 649 C CA . GLU A 1 82 ? -0.702 -5.643 29.464 1.00 81.00 82 GLU A CA 1
ATOM 650 C C . GLU A 1 82 ? 0.041 -5.890 28.144 1.00 81.00 82 GLU A C 1
ATOM 652 O O . GLU A 1 82 ? 0.716 -6.913 28.018 1.00 81.00 82 GLU A O 1
ATOM 657 N N . PHE A 1 83 ? -0.086 -4.967 27.182 1.00 72.56 83 PHE A N 1
ATOM 658 C CA . PHE A 1 83 ? 0.678 -4.945 25.933 1.00 72.56 83 PHE A CA 1
ATOM 659 C C . PHE A 1 83 ? 1.934 -4.057 26.003 1.00 72.56 83 PHE A C 1
ATOM 661 O O . PHE A 1 83 ? 2.752 -4.111 25.089 1.00 72.56 83 PHE A O 1
ATOM 668 N N . GLU A 1 84 ? 2.076 -3.226 27.041 1.00 70.75 84 GLU A N 1
ATOM 669 C CA . GLU A 1 84 ? 3.167 -2.245 27.190 1.00 70.75 84 GLU A CA 1
ATOM 670 C C . GLU A 1 84 ? 4.362 -2.759 28.018 1.00 70.75 84 GLU A C 1
ATOM 672 O O . GLU A 1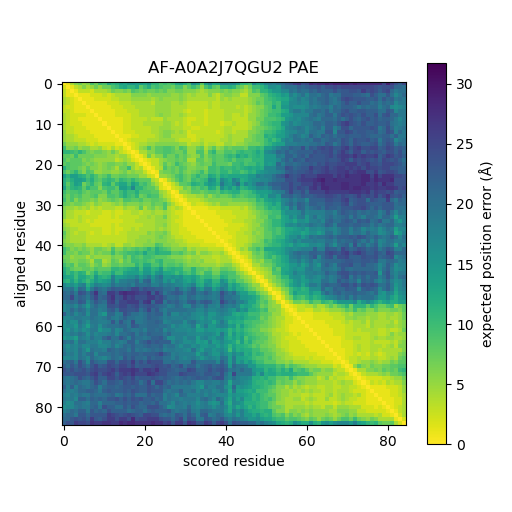 84 ? 5.360 -2.048 28.139 1.00 70.75 84 GLU A O 1
ATOM 677 N N . MET A 1 85 ? 4.263 -3.966 28.585 1.00 56.47 85 MET A N 1
ATOM 678 C CA . MET A 1 85 ? 5.308 -4.631 29.377 1.00 56.47 85 MET A CA 1
ATOM 679 C C . MET A 1 85 ? 6.088 -5.624 28.515 1.00 56.47 85 MET A C 1
ATOM 681 O O . MET A 1 85 ? 7.333 -5.627 28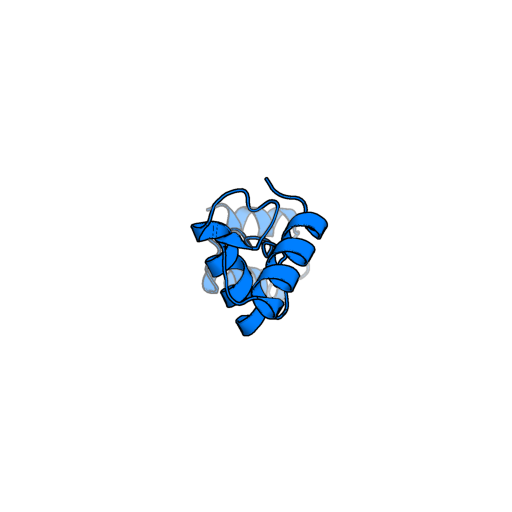.624 1.00 56.47 85 MET A O 1
#

Foldseek 3Di:
DDDPVLLVQQLVQCVVPVDNVSRPDDPDSVVNVVQNVCCVVPVDSDPPPPPPPLPADPVLVVVLVVVCVVPVPDDPVNSVVSSVD

Secondary structure (DSSP, 8-state):
---HHHHHHHHHHHHHH--STT-S--S-HHHHHHHHHHHHHHS--S-----------HHHHHHHHHHHHH-TT--HHHHHHTT--